Protein AF-A0A316RE06-F1 (afdb_monomer_lite)

Radius of gyration: 20.14 Å; chains: 1; bounding box: 57×32×53 Å

pLDDT: mean 82.73, std 11.75, range [39.66, 96.19]

Structure (mmCIF, N/CA/C/O backbone):
data_AF-A0A316RE06-F1
#
_entry.id   AF-A0A316RE06-F1
#
loop_
_atom_site.group_PDB
_atom_site.id
_atom_site.type_symbol
_atom_site.label_atom_id
_atom_site.label_alt_id
_atom_site.label_comp_id
_atom_site.label_asym_id
_atom_site.label_entity_id
_atom_site.label_seq_id
_atom_site.pdbx_PDB_ins_code
_atom_site.Cartn_x
_atom_site.Cartn_y
_atom_site.Cartn_z
_atom_site.occupancy
_atom_site.B_iso_or_equiv
_atom_site.auth_seq_id
_atom_site.auth_comp_id
_atom_site.auth_asym_id
_atom_site.auth_atom_id
_atom_site.pdbx_PDB_model_num
ATOM 1 N N . MET A 1 1 ? 12.611 -8.277 5.010 1.00 78.88 1 MET A N 1
ATOM 2 C CA . MET A 1 1 ? 11.329 -8.397 4.290 1.00 78.88 1 MET A CA 1
ATOM 3 C C . MET A 1 1 ? 11.604 -8.984 2.919 1.00 78.88 1 MET A C 1
ATOM 5 O O . MET A 1 1 ? 12.605 -8.600 2.328 1.00 78.88 1 MET A O 1
ATOM 9 N N . ASP A 1 2 ? 10.778 -9.915 2.440 1.00 89.00 2 ASP A N 1
ATOM 10 C CA . ASP A 1 2 ? 10.871 -10.425 1.067 1.00 89.00 2 ASP A CA 1
ATOM 11 C C . ASP A 1 2 ? 10.032 -9.532 0.139 1.00 89.00 2 ASP A C 1
ATOM 13 O O . ASP A 1 2 ? 8.797 -9.573 0.154 1.00 89.00 2 ASP A O 1
ATOM 17 N N . VAL A 1 3 ? 10.709 -8.680 -0.635 1.00 88.06 3 VAL A N 1
ATOM 18 C CA . VAL A 1 3 ? 10.061 -7.708 -1.530 1.00 88.06 3 VAL A CA 1
ATOM 19 C C . VAL A 1 3 ? 9.320 -8.409 -2.669 1.00 88.06 3 VAL A C 1
ATOM 21 O O . VAL A 1 3 ? 8.237 -7.974 -3.047 1.00 88.06 3 VAL A O 1
ATOM 24 N N . CYS A 1 4 ? 9.829 -9.535 -3.174 1.00 89.50 4 CYS A N 1
ATOM 25 C CA . CYS A 1 4 ? 9.185 -10.268 -4.264 1.00 89.50 4 CYS A CA 1
ATOM 26 C C . CYS A 1 4 ? 7.872 -10.913 -3.802 1.00 89.50 4 CYS A C 1
ATOM 28 O O . CYS A 1 4 ? 6.859 -10.809 -4.495 1.00 89.50 4 CYS A O 1
ATOM 30 N N . CYS A 1 5 ? 7.852 -11.525 -2.614 1.00 89.06 5 CYS A N 1
ATOM 31 C CA . CYS A 1 5 ? 6.610 -12.021 -2.010 1.00 89.06 5 CYS A CA 1
ATOM 32 C C . CYS A 1 5 ? 5.611 -10.888 -1.746 1.00 89.06 5 CYS A C 1
ATOM 34 O O . CYS A 1 5 ? 4.420 -11.041 -2.007 1.00 89.06 5 CYS A O 1
ATOM 36 N N . THR A 1 6 ? 6.106 -9.740 -1.285 1.00 90.62 6 THR A N 1
ATOM 37 C CA . THR A 1 6 ? 5.283 -8.551 -1.027 1.00 90.62 6 THR A CA 1
ATOM 38 C C . THR A 1 6 ? 4.628 -8.037 -2.304 1.00 90.62 6 THR A C 1
ATOM 40 O O . THR A 1 6 ? 3.424 -7.812 -2.316 1.00 90.62 6 THR A O 1
ATOM 43 N N . LEU A 1 7 ? 5.388 -7.912 -3.395 1.00 88.69 7 LEU A N 1
ATOM 44 C CA . LEU A 1 7 ? 4.871 -7.503 -4.704 1.00 88.69 7 LEU A CA 1
ATOM 45 C C . LEU A 1 7 ? 3.811 -8.483 -5.225 1.00 88.69 7 LEU A C 1
ATOM 47 O O . LEU A 1 7 ? 2.787 -8.047 -5.746 1.00 88.69 7 LEU A O 1
ATOM 51 N N . ARG A 1 8 ? 4.021 -9.796 -5.041 1.00 89.00 8 ARG A N 1
ATOM 52 C CA . ARG A 1 8 ? 3.034 -10.830 -5.406 1.00 89.00 8 ARG A CA 1
ATOM 53 C C . ARG A 1 8 ? 1.720 -10.643 -4.661 1.00 89.00 8 ARG A C 1
ATOM 55 O O . ARG A 1 8 ? 0.674 -10.660 -5.305 1.00 89.00 8 ARG A O 1
ATOM 62 N N . GLN A 1 9 ? 1.769 -10.454 -3.344 1.00 87.44 9 GLN A N 1
ATOM 63 C CA . GLN A 1 9 ? 0.565 -10.228 -2.546 1.00 87.44 9 GLN A CA 1
ATOM 64 C C . GLN A 1 9 ? -0.101 -8.904 -2.927 1.00 87.44 9 GLN A C 1
ATOM 66 O O . GLN A 1 9 ? -1.266 -8.903 -3.302 1.00 87.44 9 GLN A O 1
ATOM 71 N N . LEU A 1 10 ? 0.657 -7.807 -2.956 1.00 87.12 10 LEU A N 1
ATOM 72 C CA . LEU A 1 10 ? 0.140 -6.472 -3.250 1.00 87.12 10 LEU A CA 1
ATOM 73 C C . LEU A 1 10 ? -0.567 -6.422 -4.605 1.00 87.12 10 LEU A C 1
ATOM 75 O O . LEU A 1 10 ? -1.710 -5.981 -4.674 1.00 87.12 10 LEU A O 1
ATOM 79 N N . ILE A 1 11 ? 0.065 -6.924 -5.670 1.00 85.50 11 ILE A N 1
ATOM 80 C CA . ILE A 1 11 ? -0.541 -6.909 -7.006 1.00 85.50 11 ILE A CA 1
ATOM 81 C C . ILE A 1 11 ? -1.722 -7.882 -7.088 1.00 85.50 11 ILE A C 1
ATOM 83 O O . ILE A 1 11 ? -2.710 -7.567 -7.733 1.00 85.50 11 ILE A O 1
ATOM 87 N N . SER A 1 12 ? -1.667 -9.048 -6.442 1.00 83.19 12 SER A N 1
ATOM 88 C CA . SER A 1 12 ? -2.732 -10.050 -6.611 1.00 83.19 12 SER A CA 1
ATOM 89 C C . SER A 1 12 ? -3.961 -9.791 -5.742 1.00 83.19 12 SER A C 1
ATOM 91 O O . SER A 1 12 ? -5.067 -10.144 -6.139 1.00 83.19 12 SER A O 1
ATOM 93 N N . THR A 1 13 ? -3.785 -9.215 -4.552 1.00 81.12 13 THR A N 1
ATOM 94 C CA . THR A 1 13 ? -4.863 -9.073 -3.561 1.00 81.12 13 THR A CA 1
ATOM 95 C C . THR A 1 13 ? -5.174 -7.629 -3.202 1.00 81.12 13 THR A C 1
ATOM 97 O O . THR A 1 13 ? -6.218 -7.379 -2.606 1.00 81.12 13 THR A O 1
ATOM 100 N N . GLY A 1 14 ? -4.305 -6.674 -3.547 1.00 81.44 14 GLY A N 1
ATOM 101 C CA . GLY A 1 14 ? -4.419 -5.319 -3.019 1.00 81.44 14 GLY A CA 1
ATOM 102 C C . GLY A 1 14 ? -4.235 -5.306 -1.504 1.00 81.44 14 GLY A C 1
ATOM 103 O O . GLY A 1 14 ? -4.935 -4.586 -0.803 1.00 81.44 14 GLY A O 1
ATOM 104 N N . GLU A 1 15 ? -3.319 -6.115 -0.971 1.00 84.94 15 GLU A N 1
ATOM 105 C CA . GLU A 1 15 ? -2.985 -6.102 0.452 1.00 84.94 15 GLU A CA 1
ATOM 106 C C . GLU A 1 15 ? -1.481 -6.027 0.661 1.00 84.94 15 GLU A C 1
ATOM 108 O O . GLU A 1 15 ? -0.687 -6.583 -0.101 1.00 84.94 15 GLU A O 1
ATOM 113 N N . PHE A 1 16 ? -1.088 -5.378 1.752 1.00 88.31 16 PHE A N 1
ATOM 114 C CA . PHE A 1 16 ? 0.292 -5.372 2.193 1.00 88.31 16 PHE A CA 1
ATOM 115 C C . PHE A 1 16 ? 0.478 -6.366 3.354 1.00 88.31 16 PHE A C 1
ATOM 117 O O . PHE A 1 16 ? -0.290 -6.315 4.321 1.00 88.31 16 PHE A O 1
ATOM 124 N N . PRO A 1 17 ? 1.483 -7.264 3.307 1.00 85.94 17 PRO A N 1
ATOM 125 C CA . PRO A 1 17 ? 1.672 -8.289 4.327 1.00 85.94 17 PRO A CA 1
ATOM 126 C C . PRO A 1 17 ? 1.781 -7.691 5.737 1.00 85.94 17 PRO A C 1
ATOM 128 O O . PRO A 1 17 ? 2.709 -6.940 6.037 1.00 85.94 17 PRO A O 1
ATOM 131 N N . GLY A 1 18 ? 0.835 -8.046 6.609 1.00 84.12 18 GLY A N 1
ATOM 132 C CA . GLY A 1 18 ? 0.837 -7.631 8.014 1.00 84.12 18 GLY A CA 1
ATOM 133 C C . GLY A 1 18 ? 0.490 -6.160 8.265 1.00 84.12 18 GLY A C 1
ATOM 134 O O . GLY A 1 18 ? 0.653 -5.710 9.395 1.00 84.12 18 GLY A O 1
ATOM 135 N N . VAL A 1 19 ? 0.006 -5.422 7.258 1.00 86.94 19 VAL A N 1
ATOM 136 C CA . VAL A 1 19 ? -0.385 -4.009 7.401 1.00 86.94 19 VAL A CA 1
ATOM 137 C C . VAL A 1 19 ? -1.825 -3.808 6.924 1.00 86.94 19 VAL A C 1
ATOM 139 O O . VAL A 1 19 ? -2.066 -3.598 5.733 1.00 86.94 19 VAL A O 1
ATOM 142 N N . PRO A 1 20 ? -2.802 -3.879 7.843 1.00 84.31 20 PRO A N 1
ATOM 143 C CA . PRO A 1 20 ? -4.174 -3.469 7.572 1.00 84.31 20 PRO A CA 1
ATOM 144 C C . PRO A 1 20 ? -4.275 -1.998 7.141 1.00 84.31 20 PRO A C 1
ATOM 146 O O . PRO A 1 20 ? -3.496 -1.149 7.566 1.00 84.31 20 PRO A O 1
ATOM 149 N N . SER A 1 21 ? -5.310 -1.649 6.373 1.00 80.06 21 SER A N 1
ATOM 150 C CA . SER A 1 21 ? -5.552 -0.257 5.952 1.00 80.06 21 SER A CA 1
ATOM 151 C C . SER A 1 21 ? -5.812 0.707 7.121 1.00 80.06 21 SER A C 1
ATOM 153 O O . SER A 1 21 ? -5.678 1.916 6.970 1.00 80.06 21 SER A O 1
ATOM 155 N N . CYS A 1 22 ? -6.206 0.190 8.289 1.00 82.56 22 CYS A N 1
ATOM 156 C CA . CYS A 1 22 ? -6.411 0.969 9.510 1.00 82.56 22 CYS A CA 1
ATOM 157 C C . CYS A 1 22 ? -5.143 1.125 10.363 1.00 82.56 22 CYS A C 1
ATOM 159 O O . CYS A 1 22 ? -5.232 1.670 11.462 1.00 82.56 22 CYS A O 1
ATOM 161 N N . SER A 1 23 ? -3.988 0.639 9.897 1.00 86.75 23 SER A N 1
ATOM 162 C CA . SER A 1 23 ? -2.735 0.752 10.637 1.00 86.75 23 SER A CA 1
ATOM 163 C C . SER A 1 23 ? -2.358 2.204 10.903 1.00 86.75 23 SER A C 1
ATOM 165 O O . SER A 1 23 ? -2.469 3.084 10.046 1.00 86.75 23 SER A O 1
ATOM 167 N N . THR A 1 24 ? -1.869 2.430 12.112 1.00 88.25 24 THR A N 1
ATOM 168 C CA . THR A 1 24 ? -1.297 3.688 12.577 1.00 88.25 24 THR A CA 1
ATOM 169 C C . THR A 1 24 ? 0.217 3.694 12.378 1.00 88.25 24 THR A C 1
ATOM 171 O O . THR A 1 24 ? 0.835 2.661 12.131 1.00 88.25 24 THR A O 1
ATOM 174 N N . GLU A 1 25 ? 0.847 4.857 12.541 1.00 89.81 25 GLU A N 1
ATOM 175 C CA . GLU A 1 25 ? 2.312 4.966 12.576 1.00 89.81 25 GLU A CA 1
ATOM 176 C C . GLU A 1 25 ? 2.944 4.009 13.598 1.00 89.81 25 GLU A C 1
ATOM 178 O O . GLU A 1 25 ? 3.927 3.342 13.282 1.00 89.81 25 GLU A O 1
ATOM 183 N N . GLY A 1 26 ? 2.353 3.895 14.793 1.00 87.50 26 GLY A N 1
ATOM 184 C CA . GLY A 1 26 ? 2.864 3.017 15.845 1.00 87.50 26 GLY A CA 1
ATOM 185 C C . GLY A 1 26 ? 2.808 1.537 15.465 1.00 87.50 26 GLY A C 1
ATOM 186 O O . GLY A 1 26 ? 3.712 0.783 15.826 1.00 87.50 26 GLY A O 1
ATOM 187 N N . ASP A 1 27 ? 1.806 1.127 14.686 1.00 90.88 27 ASP A N 1
ATOM 188 C CA . ASP A 1 27 ? 1.705 -0.245 14.179 1.00 90.88 27 ASP A CA 1
ATOM 189 C C . ASP A 1 27 ? 2.821 -0.538 13.169 1.00 90.88 27 ASP A C 1
ATOM 191 O O . ASP A 1 27 ? 3.455 -1.592 13.239 1.00 90.88 27 ASP A O 1
ATOM 195 N N . ILE A 1 28 ? 3.120 0.417 12.278 1.00 92.88 28 ILE A N 1
ATOM 196 C CA . ILE A 1 28 ? 4.211 0.290 11.298 1.00 92.88 28 ILE A CA 1
ATOM 197 C C . ILE A 1 28 ? 5.567 0.206 12.005 1.00 92.88 28 ILE A C 1
ATOM 199 O O . ILE A 1 28 ? 6.364 -0.683 11.703 1.00 92.88 28 ILE A O 1
ATOM 203 N N . GLU A 1 29 ? 5.825 1.078 12.982 1.00 90.94 29 GLU A N 1
ATOM 204 C CA . GLU A 1 29 ? 7.075 1.036 13.746 1.00 90.94 29 GLU A CA 1
ATOM 205 C C . GLU A 1 29 ? 7.201 -0.234 14.595 1.00 90.94 29 GLU A C 1
ATOM 207 O O . GLU A 1 29 ? 8.300 -0.764 14.751 1.00 90.94 29 GLU A O 1
ATOM 212 N N . THR A 1 30 ? 6.091 -0.767 15.108 1.00 91.12 30 THR A N 1
ATOM 213 C CA . THR A 1 30 ? 6.087 -2.042 15.839 1.00 91.12 30 THR A CA 1
ATOM 214 C C . THR A 1 30 ? 6.399 -3.216 14.909 1.00 91.12 30 THR A C 1
ATOM 216 O O . THR A 1 30 ? 7.148 -4.117 15.286 1.00 91.12 30 THR A O 1
ATOM 219 N N . ALA A 1 31 ? 5.861 -3.203 13.688 1.00 90.25 31 ALA A N 1
ATOM 220 C CA . ALA A 1 31 ? 6.043 -4.275 12.715 1.00 90.25 31 ALA A CA 1
ATOM 221 C C . ALA A 1 31 ? 7.440 -4.277 12.070 1.00 90.25 31 ALA A C 1
ATOM 223 O O . ALA A 1 31 ? 8.024 -5.342 11.860 1.00 90.25 31 ALA A O 1
ATOM 224 N N . PHE A 1 32 ? 7.985 -3.100 11.753 1.00 91.31 32 PHE A N 1
ATOM 225 C CA . PHE A 1 32 ? 9.202 -2.972 10.940 1.00 91.31 32 PHE A CA 1
ATOM 226 C C . PHE A 1 32 ? 10.360 -2.267 11.648 1.00 91.31 32 PHE A C 1
ATOM 228 O O . PHE A 1 32 ? 11.444 -2.137 11.077 1.00 91.31 32 PHE A O 1
ATOM 235 N N . GLY A 1 33 ? 10.160 -1.834 12.891 1.00 91.06 33 GLY A N 1
ATOM 236 C CA . GLY A 1 33 ? 11.107 -0.993 13.607 1.00 91.06 33 GLY A CA 1
ATOM 237 C C . GLY A 1 33 ? 11.062 0.458 13.134 1.00 91.06 33 GLY A C 1
ATOM 238 O O . GLY A 1 33 ? 10.246 0.864 12.303 1.00 91.06 33 GLY A O 1
ATOM 239 N N . ARG A 1 34 ? 11.978 1.261 13.674 1.00 91.44 34 ARG A N 1
ATOM 240 C CA . ARG A 1 34 ? 12.074 2.689 13.365 1.00 91.44 34 ARG A CA 1
ATOM 241 C C . ARG A 1 34 ? 12.443 2.909 11.894 1.00 91.44 34 ARG A C 1
ATOM 243 O O . ARG A 1 34 ? 13.390 2.298 11.401 1.00 91.44 34 ARG A O 1
ATOM 250 N N . CYS A 1 35 ? 11.717 3.799 11.224 1.00 89.81 35 CYS A N 1
ATOM 251 C CA . CYS A 1 35 ? 12.002 4.185 9.842 1.00 89.81 35 CYS A CA 1
ATOM 252 C C . CYS A 1 35 ? 13.341 4.940 9.710 1.00 89.81 35 CYS A C 1
ATOM 254 O O . CYS A 1 35 ? 13.838 5.533 10.672 1.00 89.81 35 CYS A O 1
ATOM 256 N N . GLU A 1 36 ? 13.928 4.927 8.510 1.00 91.75 36 GLU A N 1
ATOM 257 C CA . GLU A 1 36 ? 15.184 5.640 8.225 1.00 91.75 36 GLU A CA 1
ATOM 258 C C . GLU A 1 36 ? 14.958 7.145 8.118 1.00 91.75 36 GLU A C 1
ATOM 260 O O . GLU A 1 36 ? 15.786 7.956 8.537 1.00 91.75 36 GLU A O 1
ATOM 265 N N . TYR A 1 37 ? 13.816 7.510 7.545 1.00 92.12 37 TYR A N 1
ATOM 266 C CA . TYR A 1 37 ? 13.440 8.886 7.318 1.00 92.12 37 TYR A CA 1
ATOM 267 C C . TYR A 1 37 ? 11.943 9.066 7.540 1.00 92.12 37 TYR A C 1
ATOM 269 O O . TYR A 1 37 ? 11.129 8.274 7.072 1.00 92.12 37 TYR A O 1
ATOM 277 N N . SER A 1 38 ? 11.586 10.140 8.236 1.00 92.94 38 SER A N 1
ATOM 278 C CA . SER A 1 38 ? 10.203 10.563 8.413 1.00 92.94 38 SER A CA 1
ATOM 279 C C . SER A 1 38 ? 10.054 12.005 7.947 1.00 92.94 38 SER A C 1
ATOM 281 O O . SER A 1 38 ? 10.768 12.885 8.438 1.00 92.94 38 SER A O 1
ATOM 283 N N . ALA A 1 39 ? 9.104 12.266 7.056 1.00 92.25 39 ALA A N 1
ATOM 284 C CA . ALA A 1 39 ? 8.738 13.615 6.639 1.00 92.25 39 ALA A CA 1
ATOM 285 C C . ALA A 1 39 ? 7.308 13.935 7.060 1.00 92.25 39 ALA A C 1
ATOM 287 O O . ALA A 1 39 ? 6.419 13.101 6.926 1.00 92.25 39 ALA A O 1
ATOM 288 N N . GLN A 1 40 ? 7.069 15.166 7.509 1.00 91.75 40 GLN A N 1
ATOM 289 C CA . GLN A 1 40 ? 5.726 15.673 7.768 1.00 91.75 40 GLN A CA 1
ATOM 290 C C . GLN A 1 40 ? 5.527 17.002 7.045 1.00 91.75 40 GLN A C 1
ATOM 292 O O . GLN A 1 40 ? 6.311 17.940 7.206 1.00 91.75 40 GLN A O 1
ATOM 297 N N . LYS A 1 41 ? 4.461 17.090 6.249 1.00 89.62 41 LYS A N 1
ATOM 298 C CA . LYS A 1 41 ? 4.065 18.296 5.523 1.00 89.62 41 LYS A CA 1
ATOM 299 C C . LYS A 1 41 ? 2.549 18.447 5.586 1.00 89.62 41 LYS A C 1
ATOM 301 O O . LYS A 1 41 ? 1.814 17.688 4.962 1.00 89.62 41 LYS A O 1
ATOM 306 N N . LYS A 1 42 ? 2.078 19.479 6.294 1.00 89.75 42 LYS A N 1
ATOM 307 C CA . LYS A 1 42 ? 0.645 19.695 6.576 1.00 89.75 42 LYS A CA 1
ATOM 308 C C . LYS A 1 42 ? 0.028 18.449 7.243 1.00 89.75 42 LYS A C 1
ATOM 310 O O . LYS A 1 42 ? 0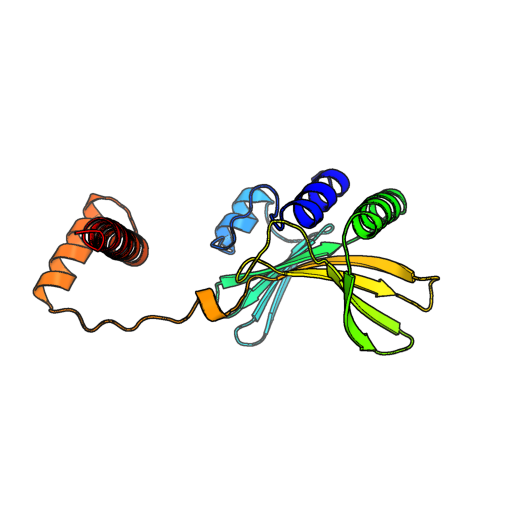.552 18.000 8.258 1.00 89.75 42 LYS A O 1
ATOM 315 N N . SER A 1 43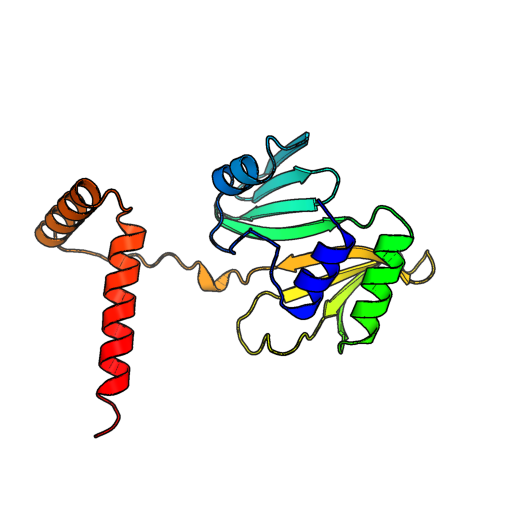 ? -1.062 17.918 6.688 1.00 83.81 43 SER A N 1
ATOM 316 C CA . SER A 1 43 ? -1.758 16.710 7.138 1.00 83.81 43 SER A CA 1
ATOM 317 C C . SER A 1 43 ? -1.145 15.411 6.610 1.00 83.81 43 SER A C 1
ATOM 319 O O . SER A 1 43 ? -1.635 14.342 6.968 1.00 83.81 43 SER A O 1
ATOM 321 N N . VAL A 1 44 ? -0.092 15.487 5.789 1.00 88.81 44 VAL A N 1
ATOM 322 C CA . VAL A 1 44 ? 0.577 14.319 5.213 1.00 88.81 44 VAL A CA 1
ATOM 323 C C . VAL A 1 44 ? 1.845 14.003 5.997 1.00 88.81 44 VAL A C 1
ATOM 325 O O . VAL A 1 44 ? 2.673 14.888 6.246 1.00 88.81 44 VAL A O 1
ATOM 328 N N . LYS A 1 45 ? 2.020 12.735 6.359 1.00 93.00 45 LYS A N 1
ATOM 329 C CA . LYS A 1 45 ? 3.240 12.202 6.963 1.00 93.00 45 LYS A CA 1
ATOM 330 C C . LYS A 1 45 ? 3.705 10.978 6.188 1.00 93.00 45 LYS A C 1
ATOM 332 O O . LYS A 1 45 ? 2.901 10.114 5.880 1.00 93.00 45 LYS A O 1
ATOM 337 N N . THR A 1 46 ? 4.996 10.888 5.905 1.00 96.19 46 THR A N 1
ATOM 338 C CA . THR A 1 46 ? 5.595 9.746 5.211 1.00 96.19 46 THR A CA 1
ATOM 339 C C . THR A 1 46 ? 6.645 9.108 6.104 1.00 96.19 46 THR A C 1
ATOM 341 O O . THR A 1 46 ? 7.533 9.809 6.594 1.00 96.19 46 THR A O 1
ATOM 344 N N . LEU A 1 47 ? 6.548 7.795 6.301 1.00 96.06 47 LEU A N 1
ATOM 345 C CA . LEU A 1 47 ? 7.585 6.963 6.907 1.00 96.06 47 LEU A CA 1
ATOM 346 C C . LEU A 1 47 ? 8.300 6.204 5.791 1.00 96.06 47 LEU A C 1
ATOM 348 O O . LEU A 1 47 ? 7.661 5.478 5.032 1.00 96.06 47 LEU A O 1
ATOM 352 N N . SER A 1 48 ? 9.614 6.363 5.695 1.00 96.19 48 SER A N 1
ATOM 353 C CA . SER A 1 48 ? 10.428 5.786 4.630 1.00 96.19 48 SER A CA 1
ATOM 354 C C . SER A 1 48 ? 11.358 4.702 5.160 1.00 96.19 48 SER A C 1
ATOM 356 O O . SER A 1 48 ? 12.157 4.919 6.074 1.00 96.19 48 SER A O 1
ATOM 358 N N . TYR A 1 49 ? 11.265 3.540 4.527 1.00 94.38 49 TYR A N 1
ATOM 359 C CA . TYR A 1 49 ? 12.135 2.383 4.687 1.00 94.38 49 TYR A CA 1
ATOM 360 C C . TYR A 1 49 ? 12.891 2.129 3.369 1.00 94.38 49 TYR A C 1
ATOM 362 O O . TYR A 1 49 ? 12.474 2.628 2.312 1.00 94.38 49 TYR A O 1
ATOM 370 N N . PRO A 1 50 ? 13.961 1.310 3.377 1.00 92.06 50 PRO A N 1
ATOM 371 C CA . PRO A 1 50 ? 14.712 0.992 2.161 1.00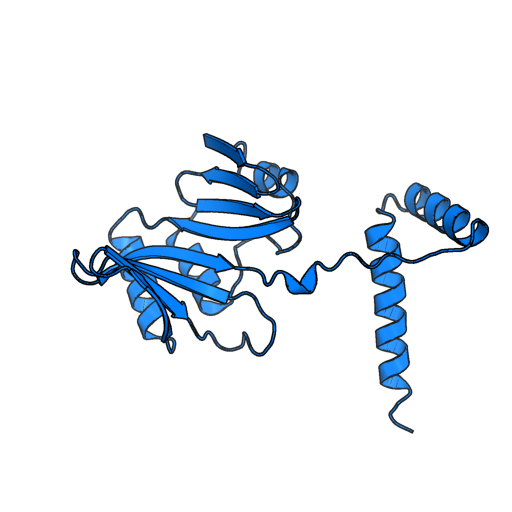 92.06 50 PRO A CA 1
ATOM 372 C C . PRO A 1 50 ? 13.844 0.408 1.045 1.00 92.06 50 PRO A C 1
ATOM 374 O O . PRO A 1 50 ? 14.085 0.651 -0.133 1.00 92.06 50 PRO A O 1
ATOM 377 N N . TRP A 1 51 ? 12.823 -0.357 1.432 1.00 92.69 51 TRP A N 1
ATOM 378 C CA . TRP A 1 51 ? 11.993 -1.156 0.536 1.00 92.69 51 TRP A CA 1
ATOM 379 C C . TRP A 1 51 ? 10.575 -0.597 0.350 1.00 92.69 51 TRP A C 1
ATOM 381 O O . TRP A 1 51 ? 9.894 -1.011 -0.585 1.00 92.69 51 TRP A O 1
ATOM 391 N N . ALA A 1 52 ? 10.115 0.339 1.191 1.00 94.75 52 ALA A N 1
ATOM 392 C CA . ALA A 1 52 ? 8.816 0.983 1.002 1.00 94.75 52 ALA A CA 1
ATOM 393 C C . ALA A 1 52 ? 8.693 2.355 1.664 1.00 94.75 52 ALA A C 1
ATOM 395 O O . ALA A 1 52 ? 9.446 2.691 2.574 1.00 94.75 52 ALA A O 1
ATOM 396 N N . ASP A 1 53 ? 7.688 3.108 1.231 1.00 95.62 53 ASP A N 1
ATOM 397 C CA . ASP A 1 53 ? 7.195 4.307 1.900 1.00 95.62 53 ASP A CA 1
ATOM 398 C C . ASP A 1 53 ? 5.744 4.105 2.356 1.00 95.62 53 ASP A C 1
ATOM 400 O O . ASP A 1 53 ? 4.910 3.639 1.582 1.00 95.62 53 ASP A O 1
ATOM 404 N N . PHE A 1 54 ? 5.440 4.498 3.591 1.00 95.19 54 PHE A N 1
ATOM 405 C CA . PHE A 1 54 ? 4.092 4.520 4.160 1.00 95.19 54 PHE A CA 1
ATOM 406 C C . PHE A 1 54 ? 3.642 5.968 4.276 1.00 95.19 54 PHE A C 1
ATOM 408 O O . PHE A 1 54 ? 4.233 6.747 5.025 1.00 95.19 54 PHE A O 1
ATOM 415 N N . LEU A 1 55 ? 2.613 6.340 3.526 1.00 94.50 55 LEU A N 1
ATOM 416 C CA . LEU A 1 55 ? 2.060 7.683 3.515 1.00 94.50 55 LEU A CA 1
ATOM 417 C C . LEU A 1 55 ? 0.753 7.701 4.297 1.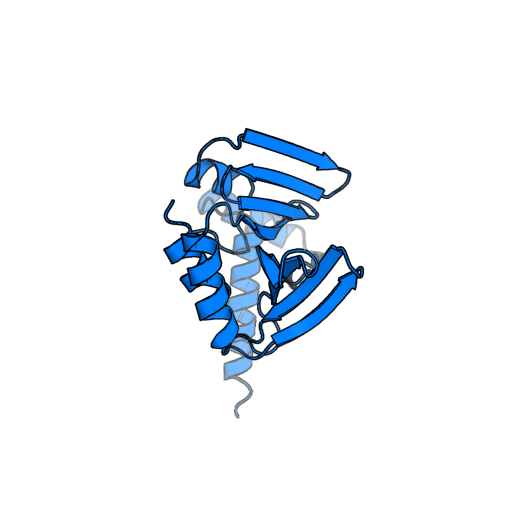00 94.50 55 LEU A C 1
ATOM 419 O O . LEU A 1 55 ? -0.196 6.981 3.992 1.00 94.50 55 LEU A O 1
ATOM 423 N N . PHE A 1 56 ? 0.719 8.578 5.286 1.00 91.06 56 PHE A N 1
ATOM 424 C CA . PHE A 1 56 ? -0.426 8.875 6.116 1.00 91.06 56 PHE A CA 1
ATOM 425 C C . PHE A 1 56 ? -0.996 10.229 5.723 1.00 91.06 56 PHE A C 1
ATOM 427 O O . PHE A 1 56 ? -0.257 11.209 5.651 1.00 91.06 56 PHE A O 1
ATOM 434 N N . GLU A 1 57 ? -2.305 10.309 5.534 1.00 88.12 57 GLU A N 1
ATOM 435 C CA . GLU A 1 57 ? -3.030 11.555 5.323 1.00 88.12 57 GLU A CA 1
ATOM 436 C C . GLU A 1 57 ? -4.068 11.721 6.438 1.00 88.12 57 GLU A C 1
ATOM 438 O O . GLU A 1 57 ? -4.802 10.791 6.767 1.00 88.12 57 GLU A O 1
ATOM 443 N N . HIS A 1 58 ? -4.092 12.886 7.089 1.00 84.19 58 HIS A N 1
ATOM 444 C CA . HIS A 1 58 ? -4.945 13.147 8.258 1.00 84.19 58 HIS A CA 1
ATOM 445 C C . HIS A 1 58 ? -4.780 12.090 9.373 1.00 84.19 58 HIS A C 1
ATOM 447 O O . HIS A 1 58 ? -5.732 11.749 10.072 1.00 84.19 58 HIS A O 1
ATOM 453 N N . GLY A 1 59 ? -3.557 11.564 9.529 1.00 80.81 59 GLY A N 1
ATOM 454 C CA . GLY A 1 59 ? -3.219 10.536 10.519 1.00 80.81 59 GLY A CA 1
ATOM 455 C C . GLY A 1 59 ? -3.637 9.110 10.145 1.00 80.81 59 GLY A C 1
ATOM 456 O O . GLY A 1 59 ? -3.485 8.213 10.967 1.00 80.81 59 GLY A O 1
ATOM 457 N N . ARG A 1 60 ? -4.143 8.882 8.928 1.00 84.19 60 ARG A N 1
ATOM 458 C CA . ARG A 1 60 ? -4.605 7.571 8.452 1.00 84.19 60 ARG A CA 1
ATOM 459 C C . ARG A 1 60 ? -3.720 7.067 7.331 1.00 84.19 60 ARG A C 1
ATOM 461 O O . ARG A 1 60 ? -3.341 7.856 6.471 1.00 84.19 60 ARG A O 1
ATOM 468 N N . LEU A 1 61 ? -3.411 5.774 7.327 1.00 90.00 61 LEU A N 1
ATOM 469 C CA . LEU A 1 61 ? -2.646 5.165 6.247 1.00 90.00 61 LEU A CA 1
ATOM 470 C C . LEU A 1 61 ? -3.421 5.297 4.931 1.00 90.00 61 LEU A C 1
ATOM 472 O O . LEU A 1 61 ? -4.511 4.752 4.778 1.00 90.00 61 LEU A O 1
ATOM 476 N N . HIS A 1 62 ? -2.857 6.055 3.999 1.00 90.00 62 HIS A N 1
ATOM 477 C CA . HIS A 1 62 ? -3.477 6.357 2.715 1.00 90.00 62 HIS A CA 1
ATOM 478 C C . HIS A 1 62 ? -2.798 5.607 1.575 1.00 90.00 62 HIS A C 1
ATOM 480 O O . HIS A 1 62 ? -3.469 5.152 0.657 1.00 90.00 62 HIS A O 1
ATOM 486 N N . GLN A 1 63 ? -1.480 5.425 1.640 1.00 92.88 63 GLN A N 1
ATOM 487 C CA . GLN A 1 63 ? -0.752 4.740 0.582 1.00 92.88 63 GLN A CA 1
ATOM 488 C C . GLN A 1 63 ? 0.455 3.985 1.132 1.00 92.88 63 GLN A C 1
ATOM 490 O O . GLN A 1 63 ? 1.146 4.468 2.029 1.00 92.88 63 GLN A O 1
ATOM 495 N N . ILE A 1 64 ? 0.738 2.821 0.551 1.00 94.38 64 ILE A N 1
ATOM 496 C CA . ILE A 1 64 ? 2.007 2.113 0.736 1.00 94.38 64 ILE A CA 1
ATOM 497 C C . ILE A 1 64 ? 2.666 1.980 -0.631 1.00 94.38 64 ILE A C 1
ATOM 499 O O . ILE A 1 64 ? 2.058 1.452 -1.554 1.00 94.38 64 ILE A O 1
ATOM 503 N N . THR A 1 65 ? 3.908 2.434 -0.766 1.00 94.88 65 THR A N 1
ATOM 504 C CA . THR A 1 65 ? 4.684 2.356 -2.009 1.00 94.88 65 THR A CA 1
ATOM 505 C C . THR A 1 65 ? 5.846 1.403 -1.819 1.00 94.88 65 THR A C 1
ATOM 507 O O . THR A 1 65 ? 6.760 1.718 -1.069 1.00 94.88 65 THR A O 1
ATOM 510 N N . VAL A 1 66 ? 5.858 0.273 -2.518 1.00 94.75 66 VAL A N 1
ATOM 511 C CA . VAL A 1 66 ? 6.990 -0.659 -2.555 1.00 94.75 66 VAL A CA 1
ATOM 512 C C . VAL A 1 66 ? 7.989 -0.202 -3.609 1.00 94.75 66 VAL A C 1
ATOM 514 O O . VAL A 1 66 ? 7.639 -0.026 -4.777 1.00 94.75 66 VAL A O 1
ATOM 517 N N . LYS A 1 67 ? 9.240 -0.007 -3.193 1.00 93.81 67 LYS A N 1
ATOM 518 C CA . LYS A 1 67 ? 10.347 0.434 -4.047 1.00 93.81 67 LYS A CA 1
ATOM 519 C C . LYS A 1 67 ? 10.958 -0.770 -4.746 1.00 93.81 67 LYS A C 1
ATOM 521 O O . LYS A 1 67 ? 11.241 -1.773 -4.097 1.00 93.81 67 LYS A O 1
ATOM 526 N N . ILE A 1 68 ? 11.191 -0.649 -6.049 1.00 91.00 68 ILE A N 1
ATOM 527 C CA . ILE A 1 68 ? 11.909 -1.659 -6.824 1.00 91.00 68 ILE A CA 1
ATOM 528 C C . ILE A 1 68 ? 13.363 -1.223 -6.911 1.00 91.00 68 ILE A C 1
ATOM 530 O O . ILE A 1 68 ? 13.680 -0.191 -7.498 1.00 91.00 68 ILE A O 1
ATOM 534 N N . THR A 1 69 ? 14.242 -1.997 -6.285 1.00 88.31 69 THR A N 1
ATOM 535 C CA . THR A 1 69 ? 15.658 -1.639 -6.129 1.00 88.31 69 THR A CA 1
ATOM 536 C C . THR A 1 69 ? 16.602 -2.534 -6.922 1.00 88.31 69 THR A C 1
ATOM 538 O O . THR A 1 69 ? 17.786 -2.224 -7.018 1.00 88.31 69 THR A O 1
ATOM 541 N N . ASP A 1 70 ? 16.110 -3.651 -7.462 1.00 89.44 70 ASP A N 1
ATOM 542 C CA . ASP A 1 70 ? 16.913 -4.612 -8.217 1.00 89.44 70 ASP A CA 1
ATOM 543 C C . ASP A 1 70 ? 16.138 -5.255 -9.381 1.00 89.44 70 ASP A C 1
ATOM 545 O O . ASP A 1 70 ? 14.915 -5.135 -9.507 1.00 89.44 70 ASP A O 1
ATOM 549 N N . GLU A 1 71 ? 16.879 -5.944 -10.251 1.00 87.12 71 GLU A N 1
ATOM 550 C CA . GLU A 1 71 ? 16.348 -6.572 -11.464 1.00 87.12 71 GLU A CA 1
ATOM 551 C C . GLU A 1 71 ? 15.386 -7.734 -11.177 1.00 87.12 71 GLU A C 1
ATOM 553 O O . GLU A 1 71 ? 14.459 -7.963 -11.954 1.00 87.12 71 GLU A O 1
ATOM 558 N N . LEU A 1 72 ? 15.562 -8.458 -10.066 1.00 89.25 72 LEU A N 1
ATOM 559 C CA . LEU A 1 72 ? 14.700 -9.587 -9.709 1.00 89.25 72 LEU A CA 1
ATOM 560 C C . LEU A 1 72 ? 13.313 -9.096 -9.276 1.00 89.25 72 LEU A C 1
ATOM 562 O O . LEU A 1 72 ? 12.293 -9.662 -9.682 1.00 89.25 72 LEU A O 1
ATOM 566 N N . GLN A 1 73 ? 13.267 -8.021 -8.491 1.00 90.31 73 GLN A N 1
ATOM 567 C CA . GLN A 1 73 ? 12.034 -7.339 -8.103 1.00 90.31 73 GLN A CA 1
ATOM 568 C C . GLN A 1 73 ? 11.330 -6.748 -9.328 1.00 90.31 73 GLN A C 1
ATOM 570 O O . GLN A 1 73 ? 10.121 -6.927 -9.486 1.00 90.31 73 GLN A O 1
ATOM 575 N N . ALA A 1 74 ? 12.089 -6.112 -10.229 1.00 86.88 74 ALA A N 1
ATOM 576 C CA . ALA A 1 74 ? 11.560 -5.559 -11.472 1.00 86.88 74 ALA A CA 1
ATOM 577 C C . ALA A 1 74 ? 10.956 -6.652 -12.366 1.00 86.88 74 ALA A C 1
ATOM 579 O O . ALA A 1 74 ? 9.835 -6.503 -12.853 1.00 86.88 74 ALA A O 1
ATOM 580 N N . ALA A 1 75 ? 11.659 -7.776 -12.542 1.00 87.25 75 ALA A N 1
ATOM 581 C CA . ALA A 1 75 ? 11.171 -8.918 -13.308 1.00 87.25 75 ALA A CA 1
ATOM 582 C C . ALA A 1 75 ? 9.912 -9.533 -12.679 1.00 87.25 75 ALA A C 1
ATOM 584 O O . ALA A 1 75 ? 8.939 -9.780 -13.387 1.00 87.25 75 ALA A O 1
ATOM 585 N N . THR A 1 76 ? 9.902 -9.710 -11.353 1.00 87.75 76 THR A N 1
ATOM 586 C CA . THR A 1 76 ? 8.748 -10.248 -10.613 1.00 87.75 76 THR A CA 1
ATOM 587 C C . THR A 1 76 ? 7.520 -9.361 -10.782 1.00 87.75 76 THR A C 1
ATOM 589 O O . THR A 1 76 ? 6.440 -9.844 -11.111 1.00 87.75 76 THR A O 1
ATOM 592 N N . ALA A 1 77 ? 7.667 -8.052 -10.593 1.00 84.69 77 ALA A N 1
ATOM 593 C CA . ALA A 1 77 ? 6.553 -7.130 -10.740 1.00 84.69 77 ALA A CA 1
ATOM 594 C C . ALA A 1 77 ? 6.086 -7.015 -12.199 1.00 84.69 77 ALA A C 1
ATOM 596 O O . ALA A 1 77 ? 4.885 -6.982 -12.445 1.00 84.69 77 ALA A O 1
ATOM 597 N N . LYS A 1 78 ? 6.998 -7.042 -13.179 1.00 84.06 78 LYS A N 1
ATOM 598 C CA . LYS A 1 78 ? 6.652 -7.045 -14.610 1.00 84.06 78 LYS A CA 1
ATOM 599 C C . LYS A 1 78 ? 5.886 -8.302 -15.026 1.00 84.06 78 LYS A C 1
ATOM 601 O O . LYS A 1 78 ? 4.905 -8.197 -15.757 1.00 84.06 78 LYS A O 1
ATOM 606 N N . GLU A 1 79 ? 6.300 -9.471 -14.536 1.00 85.06 79 GLU A N 1
ATOM 607 C CA . GLU A 1 79 ? 5.586 -10.735 -14.741 1.00 85.06 79 GLU A CA 1
ATOM 608 C C . GLU A 1 79 ? 4.150 -10.644 -14.211 1.00 85.06 79 GLU A C 1
ATOM 610 O O . GLU A 1 79 ? 3.213 -11.039 -14.901 1.00 85.06 79 GLU A O 1
ATOM 615 N N . LEU A 1 80 ? 3.971 -10.085 -13.011 1.00 78.75 80 LEU A N 1
ATOM 616 C CA . LEU A 1 80 ? 2.657 -9.905 -12.394 1.00 78.75 80 LEU A CA 1
ATOM 617 C C . LEU A 1 80 ? 1.808 -8.875 -13.145 1.00 78.75 80 LEU A C 1
ATOM 619 O O . LEU A 1 80 ? 0.634 -9.121 -13.392 1.00 78.75 80 LEU A O 1
ATOM 623 N N . LEU A 1 81 ? 2.394 -7.757 -13.582 1.00 77.31 81 LEU A N 1
ATOM 624 C CA . LEU A 1 81 ? 1.697 -6.728 -14.362 1.00 77.31 81 LEU A CA 1
ATOM 625 C C . LEU A 1 81 ? 1.138 -7.251 -15.687 1.00 77.31 81 LEU A C 1
ATOM 627 O O . LEU A 1 81 ? 0.116 -6.760 -16.157 1.00 77.31 81 LEU A O 1
ATOM 631 N N . TRP A 1 82 ? 1.782 -8.243 -16.303 1.00 80.94 82 TRP A N 1
ATOM 632 C CA . TRP A 1 82 ? 1.264 -8.876 -17.517 1.00 80.94 82 TRP A CA 1
ATOM 633 C C . TRP A 1 82 ? 0.072 -9.802 -17.277 1.00 80.94 82 TRP A C 1
ATOM 635 O O . TRP A 1 82 ? -0.639 -10.117 -18.229 1.00 80.94 82 TRP A O 1
ATOM 645 N N . GLN A 1 83 ? -0.165 -10.226 -16.036 1.00 84.50 83 GLN A N 1
ATOM 646 C CA . GLN A 1 83 ? -1.278 -11.114 -15.695 1.00 84.50 83 GLN A CA 1
ATOM 647 C C . GLN A 1 83 ? -2.602 -10.362 -15.531 1.00 84.50 83 GLN A C 1
ATOM 649 O O . GLN A 1 83 ? -3.661 -10.977 -15.641 1.00 84.50 83 GLN A O 1
ATOM 654 N N . TYR A 1 84 ? -2.553 -9.047 -15.307 1.00 83.31 84 TYR A N 1
ATOM 655 C CA . TYR A 1 84 ? -3.732 -8.233 -15.029 1.00 83.31 84 TYR A CA 1
ATOM 656 C C . TYR A 1 84 ? -3.956 -7.164 -16.110 1.00 83.31 84 TYR A C 1
ATOM 658 O O . TYR A 1 84 ? -2.992 -6.608 -16.649 1.00 83.31 84 TYR A O 1
ATOM 666 N N . PRO A 1 85 ? -5.222 -6.840 -16.439 1.00 84.62 85 PRO A N 1
ATOM 667 C CA . PRO A 1 85 ? -5.536 -5.673 -17.251 1.00 84.62 85 PRO A CA 1
ATOM 668 C C . PRO A 1 85 ? -5.036 -4.394 -16.574 1.00 84.62 85 PRO A C 1
ATOM 670 O O . PRO A 1 85 ? -5.029 -4.289 -15.346 1.00 84.62 85 PRO A O 1
ATOM 673 N N . ARG A 1 86 ? -4.608 -3.422 -17.380 1.00 86.94 86 ARG A N 1
ATOM 674 C CA . ARG A 1 86 ? -4.035 -2.161 -16.904 1.00 86.94 86 ARG A CA 1
ATOM 675 C C . ARG A 1 86 ? -4.579 -0.997 -17.709 1.00 86.94 86 ARG A C 1
ATOM 677 O O . ARG A 1 86 ? -4.777 -1.124 -18.917 1.00 86.94 86 ARG A O 1
ATOM 684 N N . GLU A 1 87 ? -4.759 0.129 -17.041 1.00 88.31 87 GLU A N 1
ATOM 685 C CA . GLU A 1 87 ? -5.110 1.401 -17.663 1.00 88.31 87 GLU A CA 1
ATOM 686 C C . GLU A 1 87 ? -4.145 2.494 -17.208 1.00 88.31 87 GLU A C 1
ATOM 688 O O . GLU A 1 87 ? -3.627 2.461 -16.092 1.00 88.31 87 GLU A O 1
ATOM 693 N N . THR A 1 88 ? -3.862 3.459 -18.078 1.00 87.44 88 THR A N 1
ATOM 694 C CA . THR A 1 88 ? -3.038 4.611 -17.705 1.00 87.44 88 THR A CA 1
ATOM 695 C C . THR A 1 88 ? -3.856 5.525 -16.801 1.00 87.44 88 THR A C 1
ATOM 697 O O . THR A 1 88 ? -4.860 6.083 -17.238 1.00 87.44 88 THR A O 1
ATOM 700 N N . ALA A 1 89 ? -3.427 5.660 -15.547 1.00 85.31 89 ALA A N 1
ATOM 701 C CA . ALA A 1 89 ? -4.052 6.544 -14.568 1.00 85.31 89 ALA A CA 1
ATOM 702 C C . ALA A 1 89 ? -3.537 7.981 -14.702 1.00 85.31 89 ALA A C 1
ATOM 704 O O . ALA A 1 89 ? -4.309 8.930 -14.598 1.00 85.31 89 ALA A O 1
ATOM 705 N N . ASP A 1 90 ? -2.233 8.130 -14.944 1.00 86.56 90 ASP A N 1
ATOM 706 C CA . ASP A 1 90 ? -1.573 9.419 -15.140 1.00 86.56 90 ASP A CA 1
ATOM 707 C C . ASP A 1 90 ? -0.311 9.239 -15.992 1.00 86.56 90 ASP A C 1
ATOM 709 O O . ASP A 1 90 ? 0.294 8.161 -16.025 1.00 86.56 90 ASP A O 1
ATOM 713 N N . GLU A 1 91 ? 0.108 10.293 -16.680 1.00 86.31 91 GLU A N 1
ATOM 714 C CA . GLU A 1 91 ? 1.308 10.281 -17.505 1.00 86.31 91 GLU A CA 1
ATOM 715 C C . GLU A 1 91 ? 1.955 11.665 -17.540 1.00 86.31 91 GLU A C 1
ATOM 717 O O . GLU A 1 91 ? 1.328 12.674 -17.860 1.00 86.31 91 GLU A O 1
ATOM 722 N N . ILE A 1 92 ? 3.259 11.697 -17.271 1.00 81.38 92 ILE A N 1
ATOM 723 C CA . ILE A 1 92 ? 4.115 12.864 -17.464 1.00 81.38 92 ILE A CA 1
ATOM 724 C C . ILE A 1 92 ? 5.204 12.460 -18.461 1.00 81.38 92 ILE A C 1
ATOM 726 O O . ILE A 1 92 ? 6.294 12.038 -18.054 1.00 81.38 92 ILE A O 1
ATOM 730 N N . PRO A 1 93 ? 4.934 12.558 -19.776 1.00 77.19 93 PRO A N 1
ATOM 731 C CA . PRO A 1 93 ? 5.917 12.202 -20.784 1.00 77.19 93 PRO A CA 1
ATOM 732 C C . PRO A 1 93 ? 7.140 13.132 -20.746 1.00 77.19 93 PRO A C 1
ATOM 734 O O . PRO A 1 93 ? 6.989 14.337 -20.524 1.00 77.19 93 PRO A O 1
ATOM 737 N N . PRO A 1 94 ? 8.347 12.615 -21.032 1.00 76.44 94 PRO A N 1
ATOM 738 C CA . PRO A 1 94 ? 8.689 11.200 -21.246 1.00 76.44 94 PRO A CA 1
ATOM 739 C C . PRO A 1 94 ? 9.007 10.423 -19.949 1.00 76.44 94 PRO A C 1
ATOM 741 O O . PRO A 1 94 ? 9.325 9.239 -20.000 1.00 76.44 94 PRO A O 1
ATOM 744 N N . PHE A 1 95 ? 8.955 11.077 -18.789 1.00 78.50 95 PHE A N 1
ATOM 745 C CA . PHE A 1 95 ? 9.630 10.624 -17.572 1.00 78.50 95 PHE A CA 1
ATOM 746 C C . PHE A 1 95 ? 8.868 9.569 -16.770 1.00 78.50 95 PHE A C 1
ATOM 748 O O . PHE A 1 95 ? 9.493 8.704 -16.151 1.00 78.50 95 PHE A O 1
ATOM 755 N N . PHE A 1 96 ? 7.538 9.649 -16.744 1.00 82.44 96 PHE A N 1
ATOM 756 C CA . PHE A 1 96 ? 6.733 8.868 -15.814 1.00 82.44 96 PHE A CA 1
ATOM 757 C C . PHE A 1 96 ? 5.387 8.470 -16.404 1.00 82.44 96 PHE A C 1
ATOM 759 O O . PHE A 1 96 ? 4.685 9.293 -16.988 1.00 82.44 96 PHE A O 1
ATOM 766 N N . ARG A 1 97 ? 5.007 7.214 -16.183 1.00 87.12 97 ARG A N 1
ATOM 767 C CA . ARG A 1 97 ? 3.680 6.683 -16.480 1.00 87.12 97 ARG A CA 1
ATOM 768 C C . ARG A 1 97 ? 3.176 5.916 -15.265 1.00 87.12 97 ARG A C 1
ATOM 770 O O . ARG A 1 97 ? 3.858 5.017 -14.779 1.00 87.12 97 ARG A O 1
ATOM 777 N N . CYS A 1 98 ? 1.994 6.277 -14.785 1.00 87.62 98 CYS A N 1
ATOM 778 C CA . CYS A 1 98 ? 1.298 5.567 -13.723 1.00 87.62 98 CYS A CA 1
ATOM 779 C C . CYS A 1 98 ? 0.238 4.661 -14.348 1.00 87.62 98 CYS A C 1
ATOM 781 O O . CYS A 1 98 ? -0.667 5.129 -15.042 1.00 87.62 98 CYS A O 1
ATOM 783 N N . GLU A 1 99 ? 0.350 3.360 -14.116 1.00 88.69 99 GLU A N 1
ATOM 784 C CA . GLU A 1 99 ? -0.602 2.361 -14.592 1.00 88.69 99 GLU A CA 1
ATOM 785 C C . GLU A 1 99 ? -1.440 1.852 -13.420 1.00 88.69 99 GLU A C 1
ATOM 787 O O . GLU A 1 99 ? -0.904 1.300 -12.462 1.00 88.69 99 GLU A O 1
ATOM 792 N N . LYS A 1 100 ? -2.762 1.996 -13.499 1.00 88.81 100 LYS A N 1
ATOM 793 C CA . LYS A 1 100 ? -3.686 1.345 -12.574 1.00 88.81 100 LYS A CA 1
ATOM 794 C C . LYS A 1 100 ? -3.863 -0.108 -12.987 1.00 88.81 100 LYS A C 1
ATOM 796 O O . LYS A 1 100 ? -4.214 -0.405 -14.131 1.00 88.81 100 LYS A O 1
ATOM 801 N N . ILE A 1 101 ? -3.605 -1.015 -12.053 1.00 87.19 101 ILE A N 1
ATOM 802 C CA . ILE A 1 101 ? -3.760 -2.453 -12.245 1.00 87.19 101 ILE A CA 1
ATOM 803 C C . ILE A 1 101 ? -5.182 -2.843 -11.839 1.00 87.19 101 ILE A C 1
ATOM 805 O O . ILE A 1 101 ? -5.608 -2.616 -10.706 1.00 87.19 101 ILE A O 1
ATOM 809 N N . LEU A 1 102 ? -5.922 -3.443 -12.768 1.00 81.31 102 LEU A N 1
ATOM 810 C CA . LEU A 1 102 ? -7.300 -3.880 -12.560 1.00 81.31 102 LEU A CA 1
ATOM 811 C C . LEU A 1 102 ? -7.310 -5.311 -12.011 1.00 81.31 102 LEU A C 1
ATOM 813 O O . LEU A 1 102 ? -7.583 -6.279 -12.725 1.00 81.31 102 LEU A O 1
ATOM 817 N N . CYS A 1 103 ? -6.958 -5.451 -10.736 1.00 71.19 103 CYS A N 1
ATOM 818 C CA . CYS A 1 103 ? -6.869 -6.747 -10.072 1.00 71.19 103 CYS A CA 1
ATOM 819 C C . CYS A 1 103 ? -8.268 -7.266 -9.691 1.00 71.19 103 CYS A C 1
ATOM 821 O O . CYS A 1 103 ? -9.007 -6.614 -8.955 1.00 71.19 103 CYS A O 1
ATOM 823 N N . ALA A 1 104 ? -8.641 -8.466 -10.141 1.00 56.03 104 ALA A N 1
ATOM 824 C CA . ALA A 1 104 ? -9.815 -9.176 -9.621 1.00 56.03 104 ALA A CA 1
ATOM 825 C C . ALA A 1 104 ? -9.430 -9.871 -8.294 1.00 56.03 104 ALA A C 1
ATOM 827 O O . ALA A 1 104 ? -8.414 -10.564 -8.295 1.00 56.03 104 ALA A O 1
ATOM 828 N N . PRO A 1 105 ? -10.176 -9.720 -7.174 1.00 56.66 105 PRO A N 1
ATOM 829 C CA . PRO A 1 105 ? -11.586 -9.343 -7.050 1.00 56.66 105 PRO A CA 1
ATOM 830 C C . PRO A 1 105 ? -11.799 -7.936 -6.458 1.00 56.66 105 PRO A C 1
ATOM 832 O O . PRO A 1 105 ? -12.781 -7.714 -5.751 1.00 56.66 105 PRO A O 1
ATOM 835 N N . ILE A 1 106 ? -10.895 -6.983 -6.701 1.00 60.38 106 ILE A N 1
ATOM 836 C CA . ILE A 1 106 ? -10.990 -5.616 -6.168 1.00 60.38 106 ILE A CA 1
ATOM 837 C C . ILE A 1 106 ? -12.067 -4.832 -6.950 1.00 60.38 106 ILE A C 1
ATOM 839 O O . ILE A 1 106 ? -11.787 -3.900 -7.694 1.00 60.38 106 ILE A O 1
ATOM 843 N N . SER A 1 107 ? -13.327 -5.256 -6.860 1.00 51.16 107 SER A N 1
ATOM 844 C CA . SER A 1 107 ? -14.469 -4.587 -7.484 1.00 51.16 107 SER A CA 1
ATOM 845 C C . SER A 1 107 ? -15.027 -3.489 -6.574 1.00 51.16 107 SER A C 1
ATOM 847 O O . SER A 1 107 ? -15.271 -3.724 -5.391 1.00 51.16 10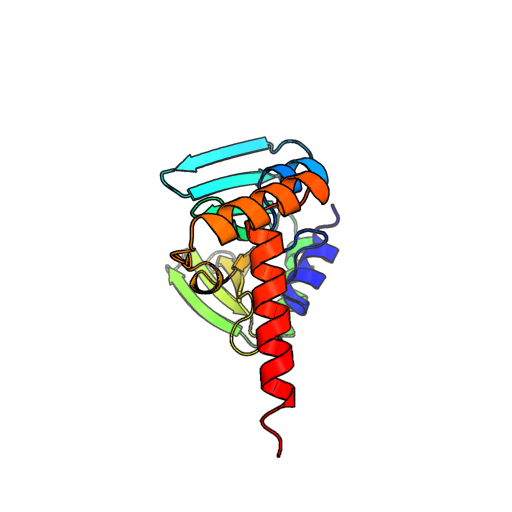7 SER A O 1
ATOM 849 N N . GLY A 1 108 ? -15.291 -2.316 -7.155 1.00 58.16 108 GLY A N 1
ATOM 850 C CA . GLY A 1 108 ? -16.168 -1.275 -6.606 1.00 58.16 108 GLY A CA 1
ATOM 851 C C . GLY A 1 108 ? -15.481 -0.236 -5.725 1.00 58.16 108 GLY A C 1
ATOM 852 O O . GLY A 1 108 ? -15.431 0.916 -6.122 1.00 58.16 108 GLY A O 1
ATOM 853 N N . ASP A 1 109 ? -14.922 -0.647 -4.579 1.00 60.25 109 ASP A N 1
ATOM 854 C CA . ASP A 1 109 ? -14.505 0.278 -3.498 1.00 60.25 109 ASP A CA 1
ATOM 855 C C . ASP A 1 109 ? -13.233 -0.175 -2.743 1.00 60.25 109 ASP A C 1
ATOM 857 O O . ASP A 1 109 ? -13.003 0.173 -1.576 1.00 60.25 109 ASP A O 1
ATOM 861 N N . GLY A 1 110 ? -12.442 -1.062 -3.347 1.00 67.81 110 GLY A N 1
ATOM 862 C CA . GLY A 1 110 ? -11.214 -1.601 -2.758 1.00 67.81 110 GLY A CA 1
ATOM 863 C C . GLY A 1 110 ? -9.993 -0.693 -2.954 1.00 67.81 110 GLY A C 1
ATOM 864 O O . GLY A 1 110 ? -10.087 0.338 -3.616 1.00 67.81 110 GLY A O 1
ATOM 865 N N . PRO A 1 111 ? -8.844 -1.042 -2.356 1.00 78.31 111 PRO A N 1
ATOM 866 C CA . PRO A 1 111 ? -7.608 -0.309 -2.585 1.00 78.31 111 PRO A CA 1
ATOM 867 C C . PRO A 1 111 ? -7.177 -0.376 -4.054 1.00 78.31 111 PRO A C 1
ATOM 869 O O . PRO A 1 111 ? -7.237 -1.430 -4.681 1.00 78.31 111 PRO A O 1
ATOM 872 N N . GLU A 1 112 ? -6.704 0.740 -4.595 1.00 87.44 112 GLU A N 1
ATOM 873 C CA . GLU A 1 112 ? -6.175 0.793 -5.954 1.00 87.44 112 GLU A CA 1
ATOM 874 C C . GLU A 1 112 ? -4.713 0.364 -5.968 1.00 87.44 112 GLU A C 1
ATOM 876 O O . GLU A 1 112 ? -3.931 0.785 -5.115 1.00 87.44 112 GLU A O 1
ATOM 881 N N . VAL A 1 113 ? -4.325 -0.441 -6.955 1.00 89.12 113 VAL A N 1
ATOM 882 C CA . VAL A 1 113 ? -2.920 -0.787 -7.167 1.00 89.12 113 VAL A CA 1
ATOM 883 C C . VAL A 1 113 ? -2.383 0.007 -8.348 1.00 89.12 113 VAL A C 1
ATOM 885 O O . VAL A 1 113 ? -2.905 -0.086 -9.458 1.00 89.12 113 VAL A O 1
ATOM 888 N N . LEU A 1 114 ? -1.332 0.783 -8.102 1.00 90.38 114 LEU A N 1
ATOM 889 C CA . LEU A 1 114 ? -0.687 1.655 -9.073 1.00 90.38 114 LEU A CA 1
ATOM 890 C C . LEU A 1 114 ? 0.745 1.190 -9.330 1.00 90.38 114 LEU A C 1
ATOM 892 O O . LEU A 1 114 ? 1.507 0.927 -8.405 1.00 90.38 114 LEU A O 1
ATOM 896 N N . ALA A 1 115 ? 1.127 1.114 -10.593 1.00 90.44 115 ALA A N 1
ATOM 897 C CA . ALA A 1 115 ? 2.459 0.760 -11.046 1.00 90.44 115 ALA A CA 1
ATOM 898 C C . ALA A 1 115 ? 3.127 1.974 -11.686 1.00 90.44 115 ALA A C 1
ATOM 900 O O . ALA A 1 115 ? 2.639 2.530 -12.667 1.00 90.44 115 ALA A O 1
ATOM 901 N N . ASN A 1 116 ? 4.273 2.361 -11.138 1.00 89.62 116 ASN A N 1
ATOM 902 C CA .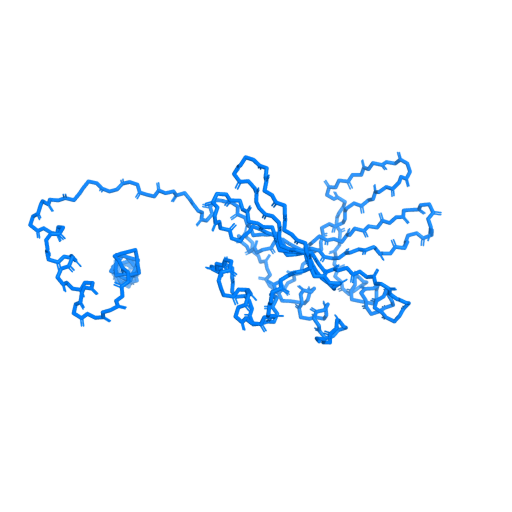 ASN A 1 116 ? 5.031 3.512 -11.593 1.00 89.62 116 ASN A CA 1
ATOM 903 C C . ASN A 1 116 ? 6.125 3.064 -12.554 1.00 89.62 116 ASN A C 1
ATOM 905 O O . ASN A 1 116 ? 7.086 2.401 -12.156 1.00 89.62 116 ASN A O 1
ATOM 909 N N . VAL A 1 117 ? 5.980 3.445 -13.816 1.00 86.25 117 VAL A N 1
ATOM 910 C CA . VAL A 1 117 ? 6.852 3.063 -14.923 1.00 86.25 117 VAL A CA 1
ATOM 911 C C . VAL A 1 117 ? 7.647 4.281 -15.389 1.00 86.25 117 VAL A C 1
ATOM 913 O O . VAL A 1 117 ? 7.112 5.384 -15.488 1.00 86.25 117 VAL A O 1
ATOM 916 N N . CYS A 1 118 ? 8.926 4.080 -15.698 1.00 84.75 118 CYS A N 1
ATOM 917 C CA . CYS A 1 118 ? 9.785 5.060 -16.355 1.00 84.75 118 CYS A CA 1
ATOM 918 C C . CYS A 1 118 ? 9.949 4.690 -17.844 1.00 84.75 118 CYS A C 1
ATOM 920 O O . CYS A 1 118 ? 10.700 3.753 -18.152 1.00 84.75 118 CYS A O 1
ATOM 922 N N . PRO A 1 119 ? 9.265 5.393 -18.772 1.00 80.69 119 PRO A N 1
ATOM 923 C CA . PRO A 1 119 ? 9.282 5.062 -20.198 1.00 80.69 119 PRO A CA 1
ATOM 924 C C . PRO A 1 119 ? 10.654 5.231 -20.860 1.00 80.69 119 PRO A C 1
ATOM 926 O O . PRO A 1 119 ? 11.045 4.392 -21.670 1.00 80.69 119 PRO A O 1
ATOM 929 N N . GLU A 1 120 ? 11.422 6.264 -20.486 1.00 78.75 120 GLU A N 1
ATOM 930 C CA . GLU A 1 120 ? 12.762 6.520 -21.053 1.00 78.75 120 GLU A CA 1
ATOM 931 C C . GLU A 1 120 ? 13.737 5.353 -20.854 1.00 78.75 120 GLU A C 1
ATOM 933 O O . GLU A 1 120 ? 14.615 5.126 -21.684 1.00 78.75 120 GLU A O 1
ATOM 938 N N . ASN A 1 121 ? 13.538 4.560 -19.801 1.00 70.88 121 ASN A N 1
ATOM 939 C CA . ASN A 1 121 ? 14.357 3.394 -19.487 1.00 70.88 121 ASN A CA 1
ATOM 940 C C . ASN A 1 121 ? 13.722 2.090 -19.997 1.00 70.88 121 ASN A C 1
ATOM 942 O O . ASN A 1 121 ? 13.806 1.057 -19.335 1.00 70.88 121 ASN A O 1
ATOM 946 N N . GLY A 1 122 ? 13.046 2.127 -21.149 1.00 70.12 122 GLY A N 1
ATOM 947 C CA . GLY A 1 122 ? 12.438 0.941 -21.761 1.00 70.12 122 GLY A CA 1
ATOM 948 C C . GLY A 1 122 ? 11.296 0.352 -20.931 1.00 70.12 122 GLY A C 1
ATOM 949 O O . GLY A 1 122 ? 11.212 -0.869 -20.782 1.00 70.12 122 GLY A O 1
ATOM 950 N N . ASP A 1 123 ? 10.445 1.222 -20.378 1.00 75.94 123 ASP A N 1
ATOM 951 C CA . ASP A 1 123 ? 9.367 0.868 -19.449 1.00 75.94 123 ASP A CA 1
ATOM 952 C C . ASP A 1 123 ? 9.881 0.115 -18.204 1.00 75.94 123 ASP A C 1
ATOM 954 O O . ASP A 1 123 ? 9.380 -0.949 -17.822 1.00 75.94 123 ASP A O 1
ATOM 958 N N . THR A 1 124 ? 10.913 0.668 -17.559 1.00 83.00 124 THR A N 1
ATOM 959 C CA . THR A 1 124 ? 11.416 0.127 -16.289 1.00 83.00 124 THR A CA 1
ATOM 960 C C . THR A 1 124 ? 10.443 0.463 -15.166 1.00 83.00 124 THR A C 1
ATOM 962 O O . THR A 1 124 ? 10.104 1.627 -14.954 1.00 83.00 124 THR A O 1
ATOM 965 N N . LEU A 1 125 ? 10.011 -0.552 -14.421 1.00 84.69 125 LEU A N 1
ATOM 966 C CA . LEU A 1 125 ? 9.146 -0.368 -13.263 1.00 84.69 125 LEU A CA 1
ATOM 967 C C . LEU A 1 125 ? 9.965 0.113 -12.058 1.00 84.69 125 LEU A C 1
ATOM 969 O O . LEU A 1 125 ? 10.957 -0.511 -11.689 1.00 84.69 125 LEU A O 1
ATOM 973 N N . VAL A 1 126 ? 9.539 1.218 -11.451 1.00 87.62 126 VAL A N 1
ATOM 974 C CA . VAL A 1 126 ? 10.264 1.915 -10.375 1.00 87.62 126 VAL A CA 1
ATOM 975 C C . VAL A 1 126 ? 9.645 1.626 -9.009 1.00 87.62 126 VAL A C 1
ATOM 977 O O . VAL A 1 126 ? 10.347 1.485 -8.005 1.00 87.62 126 VAL A O 1
ATOM 980 N N . SER A 1 127 ? 8.320 1.523 -8.952 1.00 91.62 127 SER A N 1
ATOM 981 C CA . SER A 1 127 ? 7.603 1.172 -7.731 1.00 91.62 127 SER A CA 1
ATOM 982 C C . SER A 1 127 ? 6.206 0.650 -8.021 1.00 91.62 127 SER A C 1
ATOM 984 O O . SER A 1 127 ? 5.656 0.846 -9.107 1.00 91.62 127 SER A O 1
ATOM 986 N N . VAL A 1 128 ? 5.634 -0.014 -7.022 1.00 91.62 128 VAL A N 1
ATOM 987 C CA . VAL A 1 128 ? 4.225 -0.403 -7.009 1.00 91.62 128 VAL A CA 1
ATOM 988 C C . VAL A 1 128 ? 3.610 0.131 -5.730 1.00 91.62 128 VAL A C 1
ATOM 990 O O . VAL A 1 128 ? 4.133 -0.110 -4.644 1.00 91.62 128 VAL A O 1
ATOM 993 N N . ALA A 1 129 ? 2.525 0.878 -5.854 1.00 91.88 129 ALA A N 1
ATOM 994 C CA . ALA A 1 129 ? 1.800 1.453 -4.744 1.00 91.88 129 ALA A CA 1
ATOM 995 C C . ALA A 1 129 ? 0.428 0.809 -4.589 1.00 91.88 129 ALA A C 1
ATOM 997 O O . ALA A 1 129 ? -0.210 0.414 -5.560 1.00 91.88 129 ALA A O 1
ATOM 998 N N . ILE A 1 130 ? -0.024 0.746 -3.347 1.00 90.44 130 ILE A N 1
ATOM 999 C CA . ILE A 1 130 ? -1.408 0.498 -2.988 1.00 90.44 130 ILE A CA 1
ATOM 1000 C C . ILE A 1 130 ? -1.971 1.772 -2.365 1.00 90.44 130 ILE A C 1
ATOM 1002 O O . ILE A 1 130 ? -1.378 2.307 -1.428 1.00 90.44 130 ILE A O 1
ATOM 1006 N N . VAL A 1 131 ? -3.090 2.259 -2.895 1.00 89.06 131 VAL A N 1
ATOM 1007 C CA . VAL A 1 131 ? -3.758 3.492 -2.473 1.00 89.06 131 VAL A CA 1
ATOM 1008 C C . VAL A 1 131 ? -5.118 3.142 -1.886 1.00 89.06 131 VAL A C 1
ATOM 1010 O O . VAL A 1 131 ? -5.965 2.539 -2.541 1.00 89.06 131 VAL A O 1
ATOM 1013 N N . PHE A 1 132 ? -5.335 3.516 -0.632 1.00 85.38 132 PHE A N 1
ATOM 1014 C CA . PHE A 1 132 ? -6.595 3.309 0.066 1.00 85.38 132 PHE A CA 1
ATOM 1015 C C . PHE A 1 132 ? -7.533 4.500 -0.207 1.00 85.38 132 PHE A C 1
ATOM 1017 O O . PHE A 1 132 ? -7.156 5.639 0.089 1.00 85.38 132 PHE A O 1
ATOM 1024 N N . PRO A 1 133 ? -8.750 4.278 -0.744 1.00 71.88 133 PRO A N 1
ATOM 1025 C CA . PRO A 1 133 ? -9.664 5.361 -1.097 1.00 71.88 133 PRO A CA 1
ATOM 1026 C C . PRO A 1 133 ? -10.065 6.199 0.123 1.00 71.88 133 PRO A C 1
ATOM 1028 O O . PRO A 1 133 ? -10.478 5.679 1.164 1.00 71.88 133 PRO A O 1
ATOM 1031 N N . THR A 1 134 ? -9.974 7.521 -0.027 1.00 60.94 134 THR A N 1
ATOM 1032 C CA . THR A 1 134 ? -10.195 8.506 1.043 1.00 60.94 134 THR A CA 1
ATOM 1033 C C . THR A 1 134 ? -11.651 8.531 1.532 1.00 60.94 134 THR A C 1
ATOM 1035 O O . THR A 1 134 ? -11.902 8.828 2.701 1.00 60.94 134 THR A O 1
ATOM 1038 N N . GLU A 1 135 ? -12.624 8.143 0.696 1.00 53.66 135 GLU A N 1
ATOM 1039 C CA . GLU A 1 135 ? -14.063 8.148 1.025 1.00 53.66 135 GLU A CA 1
ATOM 1040 C C . GLU A 1 135 ? -14.453 7.177 2.157 1.00 53.66 135 GLU A C 1
ATOM 1042 O O . GLU A 1 135 ? -15.474 7.373 2.811 1.00 53.66 135 GLU A O 1
ATOM 1047 N N . LYS A 1 136 ? -13.591 6.214 2.517 1.00 49.47 136 LYS A N 1
ATOM 1048 C CA . LYS A 1 136 ? -13.779 5.362 3.710 1.00 49.47 136 LYS A CA 1
ATOM 1049 C C . LYS A 1 136 ? -13.414 6.043 5.035 1.00 49.47 136 LYS A C 1
ATOM 1051 O O . LYS A 1 136 ? -13.410 5.400 6.084 1.00 49.47 136 LYS A O 1
ATOM 1056 N N . THR A 1 137 ? -13.079 7.334 5.012 1.00 47.69 137 THR A N 1
ATOM 1057 C CA . THR A 1 137 ? -12.566 8.059 6.184 1.00 47.69 137 THR A CA 1
ATOM 1058 C C . THR A 1 137 ? -13.363 9.292 6.583 1.00 47.69 137 THR A C 1
ATOM 1060 O O . THR A 1 137 ? -12.905 10.050 7.440 1.00 47.69 137 THR A O 1
ATOM 1063 N N . MET A 1 138 ? -14.564 9.480 6.026 1.00 49.25 138 MET A N 1
ATOM 1064 C CA . MET A 1 138 ? -15.406 10.614 6.390 1.00 49.25 138 MET A CA 1
ATOM 1065 C C . MET A 1 138 ? -15.719 10.563 7.899 1.00 49.25 138 MET A C 1
ATOM 1067 O O . MET A 1 138 ? -16.280 9.572 8.375 1.00 49.25 138 MET A O 1
ATOM 1071 N N . PRO A 1 139 ? -15.311 11.573 8.691 1.00 56.44 139 PRO A N 1
ATOM 1072 C CA . PRO A 1 139 ? -15.631 11.604 10.106 1.00 56.44 139 PRO A CA 1
ATOM 1073 C C . PRO A 1 139 ? -17.137 11.804 10.250 1.00 56.44 139 PRO A C 1
ATOM 1075 O O . PRO A 1 139 ? -17.677 12.848 9.885 1.00 56.44 139 PRO A O 1
ATOM 1078 N N . LEU A 1 140 ? -17.819 10.795 10.782 1.00 63.53 140 LEU A N 1
ATOM 1079 C CA . LEU A 1 140 ? -19.211 10.925 11.172 1.00 63.53 140 LEU A CA 1
ATOM 1080 C C . LEU A 1 140 ? -19.253 11.676 12.507 1.00 63.53 140 LEU A C 1
ATOM 1082 O O . LEU A 1 140 ? -18.870 11.140 13.545 1.00 63.53 140 LEU A O 1
ATOM 1086 N N . THR A 1 141 ? -19.682 12.936 12.485 1.00 70.81 141 THR A N 1
ATOM 1087 C CA . THR A 1 141 ? -20.009 13.655 13.720 1.00 70.81 141 THR A CA 1
ATOM 1088 C C . THR A 1 141 ? -21.398 13.225 14.166 1.00 70.81 141 THR A C 1
ATOM 1090 O O . THR A 1 141 ? -22.380 13.486 13.476 1.00 70.81 141 THR A O 1
ATOM 1093 N N . ILE A 1 142 ? -21.470 12.555 15.314 1.00 73.69 142 ILE A N 1
ATOM 1094 C CA . ILE A 1 142 ? -22.726 12.127 15.929 1.00 73.69 142 ILE A CA 1
ATOM 1095 C C . ILE A 1 142 ? -22.920 12.953 17.196 1.00 73.69 142 ILE A C 1
ATOM 1097 O O . ILE A 1 142 ? -22.064 12.947 18.082 1.00 73.69 142 ILE A O 1
ATOM 1101 N N . GLU A 1 143 ? -24.042 13.657 17.292 1.00 81.00 143 GLU A N 1
ATOM 1102 C CA . GLU A 1 143 ? -24.471 14.242 18.558 1.00 81.00 143 GLU A CA 1
ATOM 1103 C C . GLU A 1 143 ? -25.093 13.138 19.409 1.00 81.00 143 GLU A C 1
ATOM 1105 O O . GLU A 1 143 ? -26.124 12.567 19.051 1.00 81.00 143 GLU A O 1
ATOM 1110 N N . ILE A 1 144 ? -24.443 12.810 20.525 1.00 82.06 144 ILE A N 1
ATOM 1111 C CA . ILE A 1 144 ? -24.927 11.799 21.464 1.00 82.06 144 ILE A CA 1
ATOM 1112 C C . ILE A 1 144 ? -25.376 12.449 22.776 1.00 82.06 144 ILE A C 1
ATOM 1114 O O . ILE A 1 144 ? -24.700 13.352 23.279 1.00 82.06 144 ILE A O 1
ATOM 1118 N N . PRO A 1 145 ? -26.498 11.992 23.358 1.00 91.56 145 PRO A N 1
ATOM 1119 C CA . PRO A 1 145 ? -26.918 12.402 24.690 1.00 91.56 145 PRO A CA 1
ATOM 1120 C C . PRO A 1 145 ? -25.840 12.146 25.758 1.00 91.56 145 PRO A C 1
ATOM 1122 O O . PRO A 1 145 ? -25.055 11.197 25.674 1.00 91.56 145 PRO A O 1
ATOM 1125 N N . GLN A 1 146 ? -25.798 12.999 26.785 1.00 90.06 146 GLN A N 1
ATOM 1126 C CA . GLN A 1 146 ? -24.756 12.986 27.822 1.00 90.06 146 GLN A CA 1
ATOM 1127 C C . GLN A 1 146 ? -24.704 11.670 28.619 1.00 90.06 146 GLN A C 1
ATOM 1129 O O . GLN A 1 146 ? -23.633 11.220 29.032 1.00 90.06 146 GLN A O 1
ATOM 1134 N N . ASP A 1 147 ? -25.858 11.058 28.854 1.00 92.50 147 ASP A N 1
ATOM 1135 C CA . ASP A 1 147 ? -26.016 9.758 29.500 1.00 92.50 147 ASP A CA 1
ATOM 1136 C C . ASP A 1 147 ? -25.407 8.633 28.652 1.00 92.50 147 ASP A C 1
ATOM 1138 O O . ASP A 1 147 ? -24.612 7.844 29.167 1.00 92.50 147 ASP A O 1
ATOM 1142 N N . VAL A 1 148 ? -25.669 8.630 27.341 1.00 87.25 148 VAL A N 1
ATOM 1143 C CA . VAL A 1 148 ? -25.080 7.671 26.391 1.00 87.25 148 VAL A CA 1
ATOM 1144 C C . VAL A 1 148 ? -23.561 7.832 26.325 1.00 87.25 148 VAL A C 1
ATOM 1146 O O . VAL A 1 148 ? -22.832 6.844 26.391 1.00 87.25 148 VAL A O 1
ATOM 1149 N N . TYR A 1 149 ? -23.060 9.070 26.277 1.00 89.25 149 TYR A N 1
ATOM 1150 C CA . TYR A 1 149 ? -21.619 9.334 26.318 1.00 89.25 149 TYR A CA 1
ATOM 1151 C C . TYR A 1 149 ? -20.965 8.803 27.600 1.00 89.25 149 TYR A C 1
ATOM 1153 O O . TYR A 1 149 ? -19.883 8.217 27.558 1.00 89.25 149 TYR A O 1
ATOM 1161 N N . THR A 1 150 ? -21.624 8.984 28.746 1.00 91.56 150 THR A N 1
ATOM 1162 C CA . THR A 1 150 ? -21.107 8.514 30.038 1.00 91.56 150 THR A CA 1
ATOM 1163 C C . THR A 1 150 ? -21.017 6.988 30.063 1.00 91.56 150 THR A C 1
ATOM 1165 O O . THR A 1 150 ? -19.968 6.451 30.418 1.00 91.56 150 THR A O 1
ATOM 1168 N N . ALA A 1 151 ? -22.057 6.296 29.590 1.00 90.56 151 ALA A N 1
ATOM 1169 C CA . ALA A 1 151 ? -22.068 4.840 29.482 1.00 90.56 151 ALA A CA 1
ATOM 1170 C C . ALA A 1 151 ? -20.997 4.313 28.508 1.00 90.56 151 ALA A C 1
ATOM 1172 O O . ALA A 1 151 ? -20.270 3.377 28.838 1.00 90.56 151 ALA A O 1
ATOM 1173 N N . LEU A 1 152 ? -20.835 4.943 27.336 1.00 89.31 152 LEU A N 1
ATOM 1174 C CA . LEU A 1 152 ? -19.789 4.587 26.367 1.00 89.31 152 LEU A CA 1
ATOM 1175 C C . LEU A 1 152 ? -18.384 4.767 26.947 1.00 89.31 152 LEU A C 1
ATOM 1177 O O . LEU A 1 152 ? -17.503 3.938 26.719 1.00 89.31 152 LEU A O 1
ATOM 1181 N N . LYS A 1 153 ? -18.173 5.826 27.732 1.00 90.00 153 LYS A N 1
ATOM 1182 C CA . LYS A 1 153 ? -16.896 6.089 28.394 1.00 90.00 153 LYS A CA 1
ATOM 1183 C C . LYS A 1 153 ? -16.578 5.044 29.466 1.00 90.00 153 LYS A C 1
ATOM 1185 O O . LYS A 1 153 ? -15.443 4.577 29.540 1.00 90.00 153 LYS A O 1
ATOM 1190 N N . GLU A 1 154 ? -17.555 4.660 30.284 1.00 92.38 154 GLU A N 1
ATOM 1191 C CA . GLU A 1 154 ? -17.395 3.577 31.264 1.00 92.38 154 GLU A CA 1
ATOM 1192 C C . GLU A 1 154 ? -17.120 2.233 30.579 1.00 92.38 154 GLU A C 1
ATOM 1194 O O . GLU A 1 154 ? -16.227 1.488 30.998 1.00 92.38 154 GLU A O 1
ATOM 1199 N N . LEU A 1 155 ? -17.824 1.952 29.480 1.00 88.62 155 LEU A N 1
ATOM 1200 C CA . LEU A 1 155 ? -17.618 0.750 28.680 1.00 88.62 155 LEU A CA 1
ATOM 1201 C C . LEU A 1 155 ? -16.201 0.715 28.095 1.00 88.62 155 LEU A C 1
ATOM 1203 O O . LEU A 1 155 ? -15.490 -0.258 28.315 1.00 88.62 155 LEU A O 1
ATOM 1207 N N . SER A 1 156 ? -15.744 1.810 27.481 1.00 90.38 156 SER A N 1
ATOM 1208 C CA . SER A 1 156 ? -14.374 1.962 26.967 1.00 90.38 156 SER A CA 1
ATOM 1209 C C . SER A 1 156 ? -13.311 1.664 28.026 1.00 90.38 156 SER A C 1
ATOM 1211 O O . SER A 1 156 ? -12.370 0.905 27.772 1.00 90.38 156 SER A O 1
ATOM 1213 N N . LEU A 1 157 ? -13.484 2.192 29.242 1.00 90.06 157 LEU A N 1
ATOM 1214 C CA . LEU A 1 157 ? -12.556 1.957 30.349 1.00 90.06 157 LEU A CA 1
ATOM 1215 C C . LEU A 1 157 ? -12.578 0.501 30.832 1.00 90.06 157 LEU A C 1
ATOM 1217 O O . LEU A 1 157 ? -11.519 -0.070 31.099 1.00 90.06 157 LEU A O 1
ATOM 1221 N N . SER A 1 158 ? -13.763 -0.104 30.943 1.00 91.88 158 SER A N 1
ATOM 1222 C CA . SER A 1 158 ? -13.917 -1.480 31.433 1.00 91.88 158 SER A CA 1
ATOM 1223 C C . SER A 1 158 ? -13.430 -2.533 30.432 1.00 91.88 158 SER A C 1
ATOM 1225 O O . SER A 1 158 ? -12.814 -3.517 30.841 1.00 91.88 158 SER A O 1
ATOM 1227 N N . THR A 1 159 ? -13.630 -2.313 29.128 1.00 83.06 159 THR A N 1
ATOM 1228 C CA . THR A 1 159 ? -13.214 -3.245 28.068 1.00 83.06 159 THR A CA 1
ATOM 1229 C C . THR A 1 159 ? -11.817 -2.957 27.523 1.00 83.06 159 THR A C 1
ATOM 1231 O O . THR A 1 159 ? -11.298 -3.764 26.758 1.00 83.06 159 THR A O 1
ATOM 1234 N N . ARG A 1 160 ? -11.199 -1.827 27.904 1.00 86.25 160 ARG A N 1
ATOM 1235 C CA . ARG A 1 160 ? -9.927 -1.318 27.350 1.00 86.25 160 ARG A CA 1
ATOM 1236 C C . ARG A 1 160 ? -9.942 -1.181 25.822 1.00 86.25 160 ARG A C 1
ATOM 1238 O O . ARG A 1 160 ? -8.935 -1.437 25.170 1.00 86.25 160 ARG A O 1
ATOM 1245 N N . ARG A 1 161 ? -11.087 -0.788 25.268 1.00 80.38 161 ARG A N 1
ATOM 1246 C CA . ARG A 1 161 ? -11.280 -0.533 23.830 1.00 80.38 161 ARG A CA 1
ATOM 1247 C C . ARG A 1 161 ? -11.517 0.954 23.607 1.00 80.38 161 ARG A C 1
ATOM 1249 O O . ARG A 1 161 ? -11.997 1.628 24.524 1.00 80.38 161 ARG A O 1
ATOM 1256 N N . SER A 1 162 ? -11.190 1.480 22.430 1.00 80.12 162 SER A N 1
ATOM 1257 C CA . SER A 1 162 ? -11.468 2.891 22.143 1.00 80.12 162 SER A CA 1
ATOM 1258 C C . SER A 1 162 ? -12.974 3.130 21.974 1.00 80.12 162 SER A C 1
ATOM 1260 O O . SER A 1 162 ? -13.741 2.214 21.668 1.00 80.12 162 SER A O 1
ATOM 1262 N N . MET A 1 163 ? -13.422 4.371 22.191 1.00 81.69 163 MET A N 1
ATOM 1263 C CA . MET A 1 163 ? -14.824 4.723 21.943 1.00 81.69 163 MET A CA 1
ATOM 1264 C C . MET A 1 163 ? -15.176 4.584 20.457 1.00 81.69 163 MET A C 1
ATOM 1266 O O . MET A 1 163 ? -16.298 4.196 20.147 1.00 81.69 163 MET A O 1
ATOM 1270 N N . GLU A 1 164 ? -14.233 4.851 19.544 1.00 80.12 164 GLU A N 1
ATOM 1271 C CA . GLU A 1 164 ? -14.455 4.638 18.110 1.00 80.12 164 GLU A CA 1
ATOM 1272 C C . GLU A 1 164 ? -14.711 3.164 17.784 1.00 80.12 164 GLU A C 1
ATOM 1274 O O . GLU A 1 164 ? -15.644 2.866 17.043 1.00 80.12 164 GLU A O 1
ATOM 1279 N N . GLU A 1 165 ? -13.931 2.243 18.358 1.00 76.00 165 GLU A N 1
ATOM 1280 C CA . GLU A 1 165 ? -14.100 0.799 18.147 1.00 76.00 165 GLU A CA 1
ATOM 1281 C C . GLU A 1 165 ? -15.459 0.304 18.648 1.00 76.00 165 GLU A C 1
ATOM 1283 O O . GLU A 1 165 ? -16.151 -0.433 17.950 1.00 76.00 165 GLU A O 1
ATOM 1288 N N . ILE A 1 166 ? -15.856 0.731 19.850 1.00 84.88 166 ILE A N 1
ATOM 1289 C CA . ILE A 1 166 ? -17.133 0.341 20.460 1.00 84.88 166 ILE A CA 1
ATOM 1290 C C . ILE A 1 166 ? -18.310 0.865 19.631 1.00 84.88 166 ILE A C 1
ATOM 1292 O O . ILE A 1 166 ? -19.229 0.111 19.320 1.00 84.88 166 ILE A O 1
ATOM 1296 N N . CYS A 1 167 ? -18.286 2.144 19.247 1.00 83.56 167 CYS A N 1
ATOM 1297 C CA . CYS A 1 167 ? -19.332 2.725 18.407 1.00 83.56 167 CYS A CA 1
ATOM 1298 C C . CYS A 1 167 ? -19.380 2.063 17.024 1.00 83.56 167 CYS A C 1
ATOM 1300 O O . CYS A 1 167 ? -20.467 1.810 16.507 1.00 83.56 167 CYS A O 1
ATOM 1302 N N . GLY A 1 168 ? -18.218 1.762 16.437 1.00 80.56 168 GLY A N 1
ATOM 1303 C CA . GLY A 1 168 ? -18.116 1.068 15.156 1.00 80.56 168 GLY A CA 1
ATOM 1304 C C . GLY A 1 168 ? -18.776 -0.310 15.181 1.00 80.56 168 GLY A C 1
ATOM 1305 O O . GLY A 1 168 ? -19.540 -0.628 14.271 1.00 80.56 168 GLY A O 1
ATOM 1306 N N . ASP A 1 169 ? -18.547 -1.091 16.239 1.00 82.31 169 ASP A N 1
ATOM 1307 C CA . ASP A 1 169 ? -19.165 -2.410 16.408 1.00 82.31 169 ASP A CA 1
ATOM 1308 C C . ASP A 1 169 ? -20.684 -2.320 16.563 1.00 82.31 169 ASP A C 1
ATOM 1310 O O . ASP A 1 169 ? -21.400 -3.037 15.871 1.00 82.31 169 ASP A O 1
ATOM 1314 N N . ILE A 1 170 ? -21.185 -1.406 17.402 1.00 84.56 170 ILE A N 1
ATOM 1315 C CA . ILE A 1 170 ? -22.632 -1.220 17.614 1.00 84.56 170 ILE A CA 1
ATOM 1316 C C . ILE A 1 170 ? -23.330 -0.856 16.297 1.00 84.56 170 ILE A C 1
ATOM 1318 O O . ILE A 1 170 ? -24.362 -1.431 15.952 1.00 84.56 170 ILE A O 1
ATOM 1322 N N . ILE A 1 171 ? -22.758 0.082 15.534 1.00 81.31 171 ILE A N 1
ATOM 1323 C CA . ILE A 1 171 ? -23.300 0.487 14.229 1.00 81.31 171 ILE A CA 1
ATOM 1324 C C . ILE A 1 171 ? -23.292 -0.702 13.263 1.00 81.31 171 ILE A C 1
ATOM 1326 O O . ILE A 1 171 ? -24.269 -0.933 12.551 1.00 81.31 171 ILE A O 1
ATOM 1330 N N . LYS A 1 172 ? -22.205 -1.476 13.243 1.00 78.81 172 LYS A N 1
ATOM 1331 C CA . LYS A 1 172 ? -22.065 -2.643 12.372 1.00 78.81 172 LYS A CA 1
ATOM 1332 C C . LYS A 1 172 ? -23.072 -3.740 12.714 1.00 78.81 172 LYS A C 1
ATOM 1334 O O . LYS A 1 172 ? -23.690 -4.281 11.803 1.00 78.81 172 LYS A O 1
ATOM 1339 N N . GLU A 1 173 ? -23.254 -4.055 13.995 1.00 83.50 173 GLU A N 1
ATOM 1340 C CA . GLU A 1 173 ? -24.249 -5.026 14.460 1.00 83.50 173 GLU A CA 1
ATOM 1341 C C . GLU A 1 173 ? -25.668 -4.609 14.061 1.00 83.50 173 GLU A C 1
ATOM 1343 O O . GLU A 1 173 ? -26.441 -5.443 13.590 1.00 83.50 173 GLU A O 1
ATOM 1348 N N . GLN A 1 174 ? -25.991 -3.317 14.164 1.00 79.12 174 GLN A N 1
ATOM 1349 C CA . GLN A 1 174 ? -27.311 -2.813 13.793 1.00 79.12 174 GLN A CA 1
ATOM 1350 C C . GLN A 1 174 ? -27.560 -2.842 12.277 1.00 79.12 174 GLN A C 1
ATOM 1352 O O . GLN A 1 174 ? -28.636 -3.220 11.827 1.00 79.12 174 GLN A O 1
ATOM 1357 N N . LEU A 1 175 ? -26.555 -2.506 11.466 1.00 74.12 175 LEU A N 1
ATOM 1358 C CA . LEU A 1 175 ? -26.667 -2.593 10.006 1.00 74.12 175 LEU A CA 1
ATOM 1359 C C . LEU A 1 175 ? -26.820 -4.040 9.513 1.00 74.12 175 LEU A C 1
ATOM 1361 O O . LEU A 1 175 ? -27.461 -4.286 8.492 1.00 74.12 175 LEU A O 1
ATOM 1365 N N . LEU A 1 176 ? -26.222 -5.001 10.221 1.00 74.50 176 LEU A N 1
ATOM 1366 C CA . LEU A 1 176 ? -26.359 -6.423 9.908 1.00 74.50 176 LEU A CA 1
ATOM 1367 C C . LEU A 1 176 ? -27.744 -6.957 10.294 1.00 74.50 176 LEU A C 1
ATOM 1369 O O . LEU A 1 176 ? -28.316 -7.733 9.533 1.00 74.50 176 LEU A O 1
ATOM 1373 N N . SER A 1 177 ? -28.306 -6.514 11.421 1.00 72.50 177 SER A N 1
ATOM 1374 C CA . SER A 1 177 ? -29.638 -6.942 11.866 1.00 72.50 177 SER A CA 1
ATOM 1375 C C . SER A 1 177 ? -30.785 -6.349 11.032 1.00 72.50 177 SER A C 1
ATOM 1377 O O . SER A 1 177 ? -31.811 -7.006 10.855 1.00 72.50 177 SER A O 1
ATOM 1379 N N . ASP A 1 178 ? -30.606 -5.160 10.450 1.00 58.81 178 ASP A N 1
ATOM 1380 C CA . ASP A 1 178 ? -31.599 -4.544 9.558 1.00 58.81 178 ASP A CA 1
ATOM 1381 C C . ASP A 1 178 ? -31.644 -5.197 8.159 1.00 58.81 178 ASP A C 1
ATOM 1383 O O . ASP A 1 178 ? -32.701 -5.234 7.525 1.00 58.81 178 ASP A O 1
ATOM 1387 N N . ASN A 1 179 ? -30.536 -5.778 7.682 1.00 55.88 179 ASN A N 1
ATOM 1388 C CA . ASN A 1 179 ? -30.501 -6.495 6.399 1.00 55.88 179 ASN A CA 1
ATOM 1389 C C . ASN A 1 179 ? -31.242 -7.842 6.435 1.00 55.88 179 ASN A C 1
ATOM 1391 O O . ASN A 1 179 ? -31.835 -8.230 5.428 1.00 55.88 179 ASN A O 1
ATOM 1395 N N . ASP A 1 180 ? -31.277 -8.519 7.584 1.00 53.44 180 ASP A N 1
ATOM 1396 C CA . ASP A 1 180 ? -32.023 -9.775 7.748 1.00 53.44 180 ASP A CA 1
ATOM 1397 C C . ASP A 1 180 ? -33.547 -9.556 7.844 1.00 53.44 180 ASP A C 1
ATOM 1399 O O . ASP A 1 180 ? -34.328 -10.461 7.547 1.00 53.44 180 ASP A O 1
ATOM 1403 N N . ASN A 1 181 ? -33.999 -8.343 8.186 1.00 51.66 181 ASN A N 1
ATOM 1404 C CA . ASN A 1 181 ? -35.422 -8.010 8.330 1.00 51.66 181 ASN A CA 1
ATOM 1405 C C . ASN A 1 181 ? -36.093 -7.481 7.046 1.00 51.66 181 ASN A C 1
ATOM 1407 O O . ASN A 1 181 ? -37.312 -7.324 7.027 1.00 51.66 181 ASN A O 1
ATOM 1411 N N . ASN A 1 182 ? -35.342 -7.240 5.965 1.00 47.25 182 ASN A N 1
ATOM 1412 C CA . ASN A 1 182 ? -35.879 -6.755 4.681 1.00 47.25 182 ASN A CA 1
ATOM 1413 C C . ASN A 1 182 ? -36.268 -7.877 3.690 1.00 47.25 182 ASN A C 1
ATOM 1415 O O . ASN A 1 182 ? -36.543 -7.612 2.518 1.00 47.25 182 ASN A O 1
ATOM 1419 N N . HIS A 1 183 ? -36.327 -9.129 4.152 1.00 44.19 183 HIS A N 1
ATOM 1420 C CA . HIS A 1 183 ? -36.823 -10.285 3.396 1.00 44.19 183 HIS A CA 1
ATOM 1421 C C . HIS A 1 183 ? -38.104 -10.887 4.002 1.00 44.19 183 HIS A C 1
ATOM 1423 O O . HIS A 1 183 ? -38.193 -12.101 4.201 1.00 44.19 183 HIS A O 1
ATOM 1429 N N . VAL A 1 184 ? -39.117 -10.049 4.257 1.00 39.66 184 VAL A N 1
ATOM 1430 C CA . VAL A 1 184 ? -40.504 -10.488 4.511 1.00 39.66 184 VAL A CA 1
ATOM 1431 C C . VAL A 1 184 ? -41.479 -9.714 3.636 1.00 39.66 184 VAL A C 1
ATOM 1433 O O . VAL A 1 184 ? -41.414 -8.466 3.644 1.00 39.66 184 VAL A O 1
#

Sequence (184 aa):
MDVCCTLRQLISTGEFPGVPSCSTEGDIETAFGRCEYSAQKKSVKTLSYPWADFLFEHGRLHQITVKITDELQAATAKELLWQYPRETADEIPPFFRCEKILCAPISGDGPEVLANVCPENGDTLVSVAIVFPTEKTMPLTIEIPQDVYTALKELSLSTRRSMEEICGDIIKEQLLSDNDNNHV

Foldseek 3Di:
DPLLVQLVCCLAPVDGPQDDQADFPVSVCVVPNAAPDWDDDDQWIWGHHPQWIFIGGVRTGFKIKGFDDDPVSQVSNVVSQVVFDWDFPDDDPPAWTKIWTPHPPQPDQGWIKIWIFGVVVVGGTGIIMTGHDCVVPPDDDDDDDPVVVVVLVVVCVVVVHDSCVVVVVVVVVVVVVVVVVVPD

Secondary structure (DSSP, 8-state):
--HHHHHHHHHHHS-BTTB-TT--HHHHHHHH-S-SEEEEETTEEEEE-SSEEEEEETTEEEEEEEE--SHHHHHHHHHHHTTS-EEEEEEETTTEEEEEE--TT--SSSPEEEEEEEGGGTSEEEEEEEE--GGGG--------HHHHHHHHHHHHHHT--HHHHHHHHHHHHHHHHHHTT--